Protein AF-A0A7K2MPU3-F1 (afdb_monomer_lite)

Radius of gyration: 14.16 Å; chains: 1; bounding box: 34×30×40 Å

Secondary structure (DSSP, 8-state):
-------TT---SEEEEEETTEEEEEESSEEEEEE-S-S---HHHHHHHHTT----EEETTS--TT-EEEEEETTS-EEEEEEEEEE-SSGGG-EEEEEEEEEPPPP-

pLDDT: mean 87.11, std 15.73, range [33.84, 98.0]

Sequence (108 aa):
MSDGKSHEGSKEDIRFSCAQVGCELESDTSVLLWMPDGPGTTYDDCRFFTAHAKSRSLSLTVVAAGTEICVRHRNGDIALLVVQVKSTAMPDLGFVTADLTVWRAEKD

Foldseek 3Di:
DPPPPPPPDDPDAWDWADDPVAIKIAGPFKFKAWDPPFDDDDPVNLCVVRVPGDHRIDTCPPPAQRTWIWMAGNQGKIKIWGWHDFDPPDRVPTDTDTDMDIDDDDDD

Structure (mmCIF, N/CA/C/O backbone):
data_AF-A0A7K2MPU3-F1
#
_entry.id   AF-A0A7K2MPU3-F1
#
loop_
_atom_site.group_PDB
_atom_site.id
_atom_site.type_symbol
_atom_site.label_atom_id
_atom_site.label_alt_id
_atom_site.label_comp_id
_atom_site.label_asym_id
_atom_site.label_entity_id
_atom_site.label_seq_id
_atom_site.pdbx_PDB_ins_code
_atom_site.Cartn_x
_atom_site.Cartn_y
_atom_site.Cartn_z
_atom_site.occupancy
_atom_site.B_iso_or_equiv
_atom_site.auth_seq_id
_atom_site.auth_comp_id
_atom_site.auth_asym_id
_atom_site.auth_atom_id
_atom_site.pdbx_PDB_model_num
ATOM 1 N N . MET A 1 1 ? -12.415 4.819 21.885 1.00 33.84 1 MET A N 1
ATOM 2 C CA . MET A 1 1 ? -12.545 3.394 21.513 1.00 33.84 1 MET A CA 1
ATOM 3 C C . MET A 1 1 ? -13.695 3.317 20.528 1.00 33.84 1 MET A C 1
ATOM 5 O O . MET A 1 1 ? -14.835 3.364 20.963 1.00 33.84 1 MET A O 1
ATOM 9 N N . SER A 1 2 ? -13.422 3.343 19.222 1.00 39.38 2 SER A N 1
ATOM 10 C CA . SER A 1 2 ? -14.472 3.011 18.254 1.00 39.38 2 SER A CA 1
ATOM 11 C C . SER A 1 2 ? -14.637 1.501 18.265 1.00 39.38 2 SER A C 1
ATOM 13 O O . SER A 1 2 ? -13.667 0.779 18.042 1.00 39.38 2 SER A O 1
ATOM 15 N N . ASP A 1 3 ? -15.847 1.048 18.579 1.00 40.59 3 ASP A N 1
ATOM 16 C CA . ASP A 1 3 ? -16.253 -0.347 18.481 1.00 40.59 3 ASP A CA 1
ATOM 17 C C . ASP A 1 3 ? -15.999 -0.840 17.055 1.00 40.59 3 ASP A C 1
ATOM 19 O O . ASP A 1 3 ? -16.676 -0.433 16.109 1.00 40.59 3 ASP A O 1
ATOM 23 N N . GLY A 1 4 ? -15.004 -1.717 16.907 1.00 44.03 4 GLY A N 1
ATOM 24 C CA . GLY A 1 4 ? -14.713 -2.456 15.686 1.00 44.03 4 GLY A CA 1
ATOM 25 C C . GLY A 1 4 ? -15.837 -3.439 15.392 1.00 44.03 4 GLY A C 1
ATOM 26 O O . GLY A 1 4 ? -15.701 -4.643 15.593 1.00 44.03 4 GLY A O 1
ATOM 27 N N . LYS A 1 5 ? -16.978 -2.921 14.942 1.00 43.47 5 LYS A N 1
ATOM 28 C CA . LYS A 1 5 ? -18.064 -3.728 14.410 1.00 43.47 5 LYS A CA 1
ATOM 29 C C . LYS A 1 5 ? -17.587 -4.249 13.063 1.00 43.47 5 LYS A C 1
ATOM 31 O O . LYS A 1 5 ? -17.531 -3.507 12.087 1.00 43.47 5 LYS A O 1
ATOM 36 N N . SER A 1 6 ? -17.185 -5.515 13.037 1.00 46.00 6 SER A N 1
ATOM 37 C CA . SER A 1 6 ? -16.888 -6.255 11.816 1.00 46.00 6 SER A CA 1
ATOM 38 C C . SER A 1 6 ? -18.113 -6.156 10.908 1.00 46.00 6 SER A C 1
ATOM 40 O O . SER A 1 6 ? -19.130 -6.807 11.143 1.00 46.00 6 SER A O 1
ATOM 42 N N . HIS A 1 7 ? -18.062 -5.265 9.921 1.00 47.88 7 HIS A N 1
ATOM 43 C CA . HIS A 1 7 ? -19.095 -5.177 8.905 1.00 47.88 7 HIS A CA 1
ATOM 44 C C . HIS A 1 7 ? -18.917 -6.380 7.985 1.00 47.88 7 HIS A C 1
ATOM 46 O O . HIS A 1 7 ? -18.030 -6.412 7.134 1.00 47.88 7 HIS A O 1
ATOM 52 N N . GLU A 1 8 ? -19.752 -7.391 8.202 1.00 44.53 8 GLU A N 1
ATOM 53 C CA . GLU A 1 8 ? -19.944 -8.526 7.309 1.00 44.53 8 GLU A CA 1
ATOM 54 C C . GLU A 1 8 ? -20.310 -7.970 5.917 1.00 44.53 8 GLU A C 1
ATOM 56 O O . GLU A 1 8 ? -21.436 -7.535 5.679 1.00 44.53 8 GLU A O 1
ATOM 61 N N . GLY A 1 9 ? -19.306 -7.863 5.034 1.00 49.19 9 GLY A N 1
ATOM 62 C CA . GLY A 1 9 ? -19.440 -7.313 3.678 1.00 49.19 9 GLY A CA 1
ATOM 63 C C . GLY A 1 9 ? -18.612 -6.062 3.343 1.00 49.19 9 GLY A C 1
ATOM 64 O O . GLY A 1 9 ? -19.035 -5.292 2.479 1.00 49.19 9 GLY A O 1
ATOM 65 N N . SER A 1 10 ? -17.461 -5.815 3.978 1.00 48.28 10 SER A N 1
ATOM 66 C CA . SER A 1 10 ? -16.615 -4.664 3.627 1.00 48.28 10 SER A CA 1
ATOM 67 C C . SER A 1 10 ? -16.181 -4.699 2.151 1.00 48.28 10 SER A C 1
ATOM 69 O O . SER A 1 10 ? -15.417 -5.561 1.724 1.00 48.28 10 SER A O 1
ATOM 71 N N . LYS A 1 11 ? -16.639 -3.708 1.371 1.00 61.38 11 LYS A N 1
ATOM 72 C CA . LYS A 1 11 ? -16.142 -3.377 0.016 1.00 61.38 11 LYS A CA 1
ATOM 73 C C . LYS A 1 11 ? -14.704 -2.830 0.023 1.00 61.38 11 LYS A C 1
ATOM 75 O O . LYS A 1 11 ? -14.173 -2.482 -1.027 1.00 61.38 11 LYS A O 1
ATOM 80 N N . GLU A 1 12 ? -14.114 -2.706 1.202 1.00 75.19 12 GLU A N 1
ATOM 81 C CA . GLU A 1 12 ? -12.872 -2.000 1.476 1.00 75.19 12 GLU A CA 1
ATOM 82 C C . GLU A 1 12 ? -11.796 -3.034 1.813 1.00 75.19 12 GLU A C 1
ATOM 84 O O . GLU A 1 12 ? -11.943 -3.789 2.773 1.00 75.19 12 GLU A O 1
ATOM 89 N N . ASP A 1 13 ? -10.749 -3.101 0.990 1.00 89.94 13 ASP A N 1
ATOM 90 C CA . ASP A 1 13 ? -9.644 -4.049 1.170 1.00 89.94 13 ASP A CA 1
ATOM 91 C C . ASP A 1 13 ? -8.519 -3.463 2.032 1.00 89.94 13 ASP A C 1
ATOM 93 O O . ASP A 1 13 ? -8.097 -4.090 3.000 1.00 89.94 13 ASP A O 1
ATOM 97 N N . ILE A 1 14 ? -8.054 -2.253 1.707 1.00 92.62 14 ILE A N 1
ATOM 98 C CA . ILE A 1 14 ? -7.018 -1.550 2.472 1.00 92.62 14 ILE A CA 1
ATOM 99 C C . ILE A 1 14 ? -7.696 -0.590 3.448 1.00 92.62 14 ILE A C 1
ATOM 101 O O . ILE A 1 14 ? -8.449 0.294 3.036 1.00 92.62 14 ILE A O 1
ATOM 105 N N . ARG A 1 15 ? -7.403 -0.749 4.737 1.00 93.44 15 ARG A N 1
ATOM 106 C CA . ARG A 1 15 ? -7.928 0.056 5.840 1.00 93.44 15 ARG A CA 1
ATOM 107 C C . ARG A 1 15 ? -6.802 0.826 6.512 1.00 93.44 15 ARG A C 1
ATOM 109 O O . ARG A 1 15 ? -5.698 0.317 6.672 1.00 93.44 15 ARG A O 1
ATOM 116 N N . PHE A 1 16 ? -7.105 2.042 6.938 1.00 93.00 16 PHE A N 1
ATOM 117 C CA . PHE A 1 16 ? -6.230 2.831 7.794 1.00 93.00 16 PHE A CA 1
ATOM 118 C C . PHE A 1 16 ? -6.615 2.604 9.259 1.00 93.00 16 PHE A C 1
ATOM 120 O O . PHE A 1 16 ? -7.784 2.746 9.619 1.00 93.00 16 PHE A O 1
ATOM 127 N N . SER A 1 17 ? -5.637 2.251 10.089 1.00 90.31 17 SER A N 1
ATOM 128 C CA . SER A 1 17 ? -5.820 1.923 11.504 1.00 90.31 17 SER A CA 1
ATOM 129 C C . SER A 1 17 ? -4.816 2.714 12.339 1.00 90.31 17 SER A C 1
ATOM 131 O O . SER A 1 17 ? -3.628 2.717 12.028 1.00 90.31 17 SER A O 1
ATOM 133 N N . CYS A 1 18 ? -5.269 3.405 13.386 1.00 88.50 18 CYS A N 1
ATOM 134 C CA . CYS A 1 18 ? -4.400 4.102 14.336 1.00 88.50 18 CYS A CA 1
ATOM 135 C C . CYS A 1 18 ? -4.712 3.664 15.763 1.00 88.50 18 CYS A C 1
ATOM 137 O O . CYS A 1 18 ? -5.852 3.739 16.220 1.00 88.50 18 CYS A O 1
ATOM 139 N N . ALA A 1 19 ? -3.667 3.288 16.491 1.00 81.31 19 ALA A N 1
ATOM 140 C CA . ALA A 1 19 ? -3.696 3.033 17.921 1.00 81.31 19 ALA A CA 1
ATOM 141 C C . ALA A 1 19 ? -2.626 3.879 18.627 1.00 81.31 19 ALA A C 1
ATOM 143 O O . ALA A 1 19 ? -1.809 4.545 17.992 1.00 81.31 19 ALA A O 1
ATOM 144 N N . GLN A 1 20 ? -2.590 3.831 19.961 1.00 70.69 20 GLN A N 1
ATOM 145 C CA . GLN A 1 20 ? -1.578 4.563 20.738 1.00 70.69 20 GLN A CA 1
ATOM 146 C C . GLN A 1 20 ? -0.134 4.182 20.371 1.00 70.69 20 GLN A C 1
ATOM 148 O O . GLN A 1 20 ? 0.772 4.990 20.545 1.00 70.69 20 GLN A O 1
ATOM 153 N N . VAL A 1 21 ? 0.078 2.965 19.863 1.00 76.12 21 VAL A N 1
ATOM 154 C CA . VAL A 1 21 ? 1.402 2.433 19.505 1.00 76.12 21 VAL A CA 1
ATOM 155 C C . VAL A 1 21 ? 1.840 2.770 18.074 1.00 76.12 21 VAL A C 1
ATOM 157 O O . VAL A 1 21 ? 2.992 2.523 17.731 1.00 76.12 21 VAL A O 1
ATOM 160 N N . GLY A 1 22 ? 0.959 3.338 17.245 1.00 85.12 22 GLY A N 1
ATOM 161 C CA . GLY A 1 22 ? 1.267 3.686 15.858 1.00 85.12 22 GLY A CA 1
ATOM 162 C C . GLY A 1 22 ? 0.059 3.617 14.928 1.00 85.12 22 GLY A C 1
ATOM 163 O O . GLY A 1 22 ? -1.033 3.210 15.325 1.00 85.12 22 GLY A O 1
ATOM 164 N N . CYS A 1 23 ? 0.278 4.022 13.677 1.00 93.06 23 CYS A N 1
ATOM 165 C CA . CYS A 1 23 ? -0.705 3.926 12.603 1.00 93.06 23 CYS A CA 1
ATOM 166 C C . CYS A 1 23 ? -0.201 3.006 11.494 1.00 93.06 23 CYS A C 1
ATOM 168 O O . CYS A 1 23 ? 0.994 2.999 11.184 1.00 93.06 23 CYS A O 1
ATOM 170 N N . GLU A 1 24 ? -1.113 2.266 10.878 1.00 94.75 24 GLU A N 1
ATOM 171 C CA . GLU A 1 24 ? -0.821 1.228 9.896 1.00 94.75 24 GLU A CA 1
ATOM 172 C C . GLU A 1 24 ? -1.831 1.263 8.744 1.00 94.75 24 GLU A C 1
ATOM 174 O O . GLU A 1 24 ? -2.964 1.737 8.886 1.00 94.75 24 GLU A O 1
ATOM 179 N N . LEU A 1 25 ? -1.400 0.753 7.590 1.00 94.88 25 LEU A N 1
ATOM 180 C CA . LEU A 1 25 ? -2.312 0.263 6.563 1.00 94.88 25 LEU A CA 1
ATOM 181 C C . LEU A 1 25 ? -2.467 -1.240 6.747 1.00 94.88 25 LEU A C 1
ATOM 183 O O . LEU A 1 25 ? -1.471 -1.956 6.800 1.00 94.88 25 LEU A O 1
ATOM 187 N N . GLU A 1 26 ? -3.704 -1.706 6.803 1.00 95.44 26 GLU A N 1
ATOM 188 C CA . GLU A 1 26 ? -4.047 -3.107 7.009 1.00 95.44 26 GLU A CA 1
ATOM 189 C C . GLU A 1 26 ? -4.903 -3.619 5.858 1.00 95.44 26 GLU A C 1
ATOM 191 O O . GLU A 1 26 ? -5.722 -2.889 5.303 1.00 95.44 26 GLU A O 1
ATOM 196 N N . SER A 1 27 ? -4.756 -4.894 5.525 1.00 94.69 27 SER A N 1
ATOM 197 C CA . SER A 1 27 ? -5.623 -5.563 4.570 1.00 94.69 27 SER A CA 1
ATOM 198 C C . SER A 1 27 ? -5.918 -6.998 4.988 1.00 94.69 27 SER A C 1
ATOM 200 O O . SER A 1 27 ? -5.071 -7.713 5.523 1.00 94.69 27 SER A O 1
ATOM 202 N N . ASP A 1 28 ? -7.135 -7.454 4.702 1.00 93.06 28 ASP A N 1
ATOM 203 C CA . ASP A 1 28 ? -7.502 -8.853 4.919 1.00 93.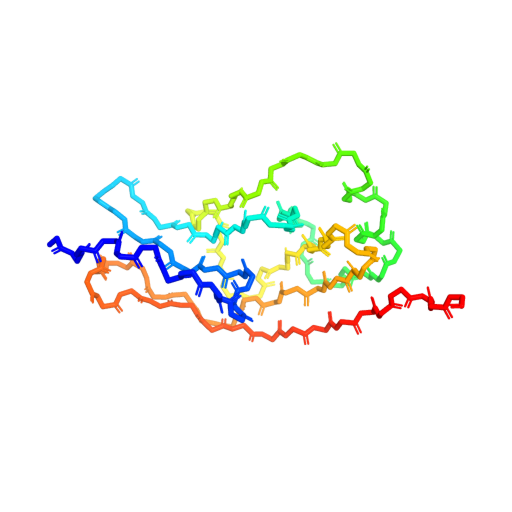06 28 ASP A CA 1
ATOM 204 C C . ASP A 1 28 ? -7.072 -9.742 3.747 1.00 93.06 28 ASP A C 1
ATOM 206 O O . ASP A 1 28 ? -6.926 -10.957 3.910 1.00 93.06 28 ASP A O 1
ATOM 210 N N . THR A 1 29 ? -6.877 -9.169 2.554 1.00 95.00 29 THR A N 1
ATOM 211 C CA . THR A 1 29 ? -6.761 -9.940 1.307 1.00 95.00 29 THR A CA 1
ATOM 212 C C . THR A 1 29 ? -5.591 -9.566 0.408 1.00 95.00 29 THR A C 1
ATOM 214 O O . THR A 1 29 ? -5.262 -10.342 -0.494 1.00 95.00 29 THR A O 1
ATOM 217 N N . SER A 1 30 ? -4.917 -8.461 0.695 1.00 97.19 30 SER A N 1
ATOM 218 C CA . SER A 1 30 ? -3.755 -7.966 -0.026 1.00 97.19 30 SER A CA 1
ATOM 219 C C . SER A 1 30 ? -2.507 -7.983 0.836 1.00 97.19 30 SER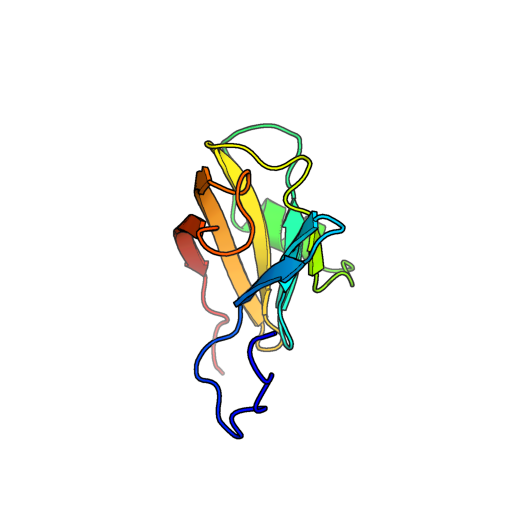 A C 1
ATOM 221 O O . SER A 1 30 ? -2.542 -7.727 2.038 1.00 97.19 30 SER A O 1
ATOM 223 N N . VAL A 1 31 ? -1.379 -8.281 0.200 1.00 97.69 31 VAL A N 1
ATOM 224 C CA . VAL A 1 31 ? -0.066 -8.018 0.786 1.00 97.69 31 VAL A CA 1
ATOM 225 C C . VAL A 1 31 ? 0.347 -6.587 0.477 1.00 97.69 31 VAL A C 1
ATOM 227 O O . VAL A 1 31 ? 0.063 -6.086 -0.611 1.00 97.69 31 VAL A O 1
ATOM 230 N N . LEU A 1 32 ? 1.003 -5.947 1.441 1.00 96.75 32 LEU A N 1
ATOM 231 C CA . LEU A 1 32 ? 1.453 -4.559 1.381 1.00 96.75 32 LEU A CA 1
ATOM 232 C C . LEU A 1 32 ? 2.969 -4.544 1.566 1.00 96.75 32 LEU A C 1
ATOM 234 O O . LEU A 1 32 ? 3.477 -5.059 2.565 1.00 96.75 32 LEU A O 1
ATOM 238 N N . LEU A 1 33 ? 3.694 -3.969 0.611 1.00 95.56 33 LEU A N 1
ATOM 239 C CA . LEU A 1 33 ? 5.150 -3.916 0.642 1.00 95.56 33 LEU A CA 1
ATOM 240 C C . LEU A 1 33 ? 5.648 -2.515 0.299 1.00 95.56 33 LEU A C 1
ATOM 242 O O . LEU A 1 33 ? 5.442 -2.030 -0.809 1.00 95.56 33 LEU A O 1
ATOM 246 N N . TRP A 1 34 ? 6.312 -1.875 1.257 1.00 94.00 34 TRP A N 1
ATOM 247 C CA . TRP A 1 34 ? 6.984 -0.596 1.044 1.00 94.00 34 TRP A CA 1
ATOM 248 C C . TRP A 1 34 ? 8.203 -0.752 0.125 1.00 94.00 34 TRP A C 1
ATOM 250 O O . TRP A 1 34 ? 9.013 -1.658 0.329 1.00 94.00 34 TRP A O 1
ATOM 260 N N . MET A 1 35 ? 8.337 0.160 -0.841 1.00 92.94 35 MET A N 1
ATOM 261 C CA . MET A 1 35 ? 9.466 0.239 -1.765 1.00 92.94 35 MET A CA 1
ATOM 262 C C . MET A 1 35 ? 10.479 1.303 -1.297 1.00 92.94 35 MET A C 1
ATOM 264 O O . MET A 1 35 ? 10.138 2.489 -1.242 1.00 92.94 35 MET A O 1
ATOM 268 N N . PRO A 1 36 ? 11.715 0.914 -0.925 1.00 78.06 36 PRO A N 1
ATOM 269 C CA . PRO A 1 36 ? 12.698 1.830 -0.342 1.00 78.06 36 PRO A CA 1
ATOM 270 C C . PRO A 1 36 ? 13.430 2.720 -1.361 1.00 78.06 36 PRO A C 1
ATOM 272 O O . PRO A 1 36 ? 13.963 3.755 -0.964 1.00 78.06 36 PRO A O 1
ATOM 275 N N . ASP A 1 37 ? 13.440 2.362 -2.648 1.00 76.19 37 ASP A N 1
ATOM 276 C CA . ASP A 1 37 ? 14.336 2.952 -3.661 1.00 76.19 37 ASP A CA 1
ATOM 277 C C . ASP A 1 37 ? 13.826 4.261 -4.305 1.00 76.19 37 ASP A C 1
ATOM 279 O O . ASP A 1 37 ? 14.341 4.705 -5.331 1.00 76.19 37 ASP A O 1
ATOM 283 N N . GLY A 1 38 ? 12.859 4.935 -3.675 1.00 72.31 38 GLY A N 1
ATOM 284 C CA . GLY A 1 38 ? 12.283 6.182 -4.186 1.00 72.31 38 GLY A CA 1
ATOM 285 C C . GLY A 1 38 ? 11.279 5.960 -5.327 1.00 72.31 38 GLY A C 1
ATOM 286 O O . GLY A 1 38 ? 10.830 4.835 -5.531 1.00 72.31 38 GLY A O 1
ATOM 287 N N . PRO A 1 39 ? 10.861 7.029 -6.028 1.00 85.00 39 PRO A N 1
ATOM 288 C CA . PRO A 1 39 ? 9.801 6.942 -7.024 1.00 85.00 39 PRO A CA 1
ATOM 289 C C . PRO A 1 39 ? 10.246 6.205 -8.291 1.00 85.00 39 PRO A C 1
ATOM 291 O O . PRO A 1 39 ? 11.393 6.336 -8.720 1.00 85.00 39 PRO A O 1
ATOM 294 N N . GLY A 1 40 ? 9.305 5.526 -8.947 1.00 91.88 40 GLY A N 1
ATOM 295 C CA . GLY A 1 40 ? 9.535 4.843 -10.225 1.00 91.88 40 GLY A CA 1
ATOM 296 C C . GLY A 1 40 ? 9.264 3.341 -10.211 1.00 91.88 40 GLY A C 1
ATOM 297 O O . GLY A 1 40 ? 9.605 2.665 -11.180 1.00 91.88 40 GLY A O 1
ATOM 298 N N . THR A 1 41 ? 8.642 2.821 -9.154 1.00 96.00 41 THR A N 1
ATOM 299 C CA . THR A 1 41 ? 8.208 1.426 -9.074 1.00 96.00 41 THR A CA 1
ATOM 300 C C . THR A 1 41 ? 7.255 1.095 -10.220 1.00 96.00 41 THR A C 1
ATOM 302 O O . THR A 1 41 ? 6.266 1.788 -10.468 1.00 96.00 41 THR A O 1
ATOM 305 N N . THR A 1 42 ? 7.529 -0.004 -10.914 1.00 95.44 42 THR A N 1
ATOM 306 C CA . THR A 1 42 ? 6.727 -0.474 -12.044 1.00 95.44 42 THR A CA 1
ATOM 307 C C . THR A 1 42 ? 5.833 -1.659 -11.670 1.00 95.44 42 THR A C 1
ATOM 309 O O . THR A 1 42 ? 5.911 -2.227 -10.577 1.00 95.44 42 THR A O 1
ATOM 312 N N . TYR A 1 43 ? 4.985 -2.077 -12.615 1.00 96.69 43 TYR A N 1
ATOM 313 C CA . TYR A 1 43 ? 4.228 -3.325 -12.500 1.00 96.69 43 TYR A CA 1
ATOM 314 C C . TYR A 1 43 ? 5.140 -4.534 -12.239 1.00 96.69 43 TYR A C 1
ATOM 316 O O . TYR A 1 43 ? 4.830 -5.350 -11.371 1.00 96.69 43 TYR A O 1
ATOM 324 N N . ASP A 1 44 ? 6.253 -4.649 -12.971 1.00 96.75 44 ASP A N 1
ATOM 325 C CA . ASP A 1 44 ? 7.148 -5.804 -12.868 1.00 96.75 44 ASP A CA 1
ATOM 326 C C . ASP A 1 44 ? 7.857 -5.853 -11.514 1.00 96.75 44 ASP A C 1
ATOM 328 O O . ASP A 1 44 ? 7.968 -6.934 -10.929 1.00 96.75 44 ASP A O 1
ATOM 332 N N . ASP A 1 45 ? 8.233 -4.693 -10.970 1.00 96.12 45 ASP A N 1
ATOM 333 C CA . ASP A 1 45 ? 8.784 -4.583 -9.618 1.00 96.12 45 ASP A CA 1
ATOM 334 C C . ASP A 1 45 ? 7.762 -5.072 -8.592 1.00 96.12 45 ASP A C 1
ATOM 336 O O . ASP A 1 45 ? 8.036 -5.995 -7.818 1.00 96.12 45 ASP A O 1
ATOM 340 N N . CYS A 1 46 ? 6.538 -4.536 -8.631 1.00 97.19 46 CYS A N 1
ATOM 341 C CA . CYS A 1 46 ? 5.497 -4.968 -7.708 1.00 97.19 46 CYS A CA 1
ATOM 342 C C . CYS A 1 46 ? 5.166 -6.450 -7.862 1.00 97.19 46 CYS A C 1
ATOM 344 O O . CYS A 1 46 ? 5.016 -7.144 -6.855 1.00 97.19 46 CYS A O 1
ATOM 346 N N . ARG A 1 47 ? 5.113 -6.979 -9.087 1.00 96.62 47 ARG A N 1
ATOM 347 C CA . ARG A 1 47 ? 4.901 -8.409 -9.339 1.00 96.62 47 ARG A CA 1
ATOM 348 C C . ARG A 1 47 ? 6.003 -9.258 -8.714 1.00 96.62 47 ARG A C 1
ATOM 350 O O . ARG A 1 47 ? 5.690 -10.277 -8.094 1.00 96.62 47 ARG A O 1
ATOM 357 N N . PHE A 1 48 ? 7.260 -8.851 -8.879 1.00 95.81 48 PHE A N 1
ATOM 358 C CA . PHE A 1 48 ? 8.432 -9.567 -8.388 1.00 9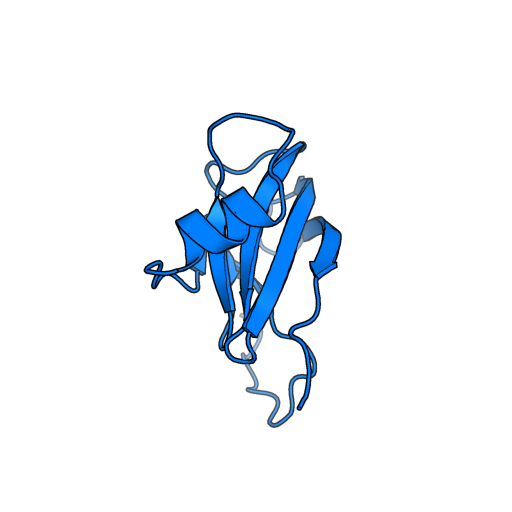5.81 48 PHE A CA 1
ATOM 359 C C . PHE A 1 48 ? 8.514 -9.543 -6.859 1.00 95.81 48 PHE A C 1
ATOM 361 O O . PHE A 1 48 ? 8.526 -10.600 -6.224 1.00 95.81 48 PHE A O 1
ATOM 368 N N . PHE A 1 49 ? 8.502 -8.355 -6.254 1.00 95.19 49 PHE A N 1
ATOM 369 C CA . PHE A 1 49 ? 8.723 -8.202 -4.817 1.00 95.19 49 PHE A CA 1
ATOM 370 C C . PHE A 1 49 ? 7.551 -8.709 -3.967 1.00 95.19 49 PHE A C 1
ATOM 372 O O . PHE A 1 49 ? 7.761 -9.245 -2.878 1.00 95.19 49 PHE A O 1
ATOM 379 N N . THR A 1 50 ? 6.313 -8.629 -4.468 1.00 96.62 50 THR A N 1
ATOM 380 C CA . THR A 1 50 ? 5.145 -9.143 -3.729 1.00 96.62 50 THR A CA 1
ATOM 381 C C . THR A 1 50 ? 4.916 -10.647 -3.893 1.00 96.62 50 THR A C 1
ATOM 383 O O . THR A 1 50 ? 4.117 -11.209 -3.149 1.00 96.62 50 THR A O 1
ATOM 386 N N . ALA A 1 51 ? 5.607 -11.333 -4.815 1.00 95.00 51 ALA A N 1
ATOM 387 C CA . ALA A 1 51 ? 5.352 -12.746 -5.128 1.00 95.00 51 ALA A CA 1
ATOM 388 C C . ALA A 1 51 ? 5.456 -13.691 -3.918 1.00 95.00 51 ALA A C 1
ATOM 390 O O . ALA A 1 51 ? 4.727 -14.677 -3.844 1.00 95.00 51 ALA A O 1
ATOM 391 N N . HIS A 1 52 ? 6.338 -13.373 -2.968 1.00 91.56 52 HIS A N 1
ATOM 392 C CA . HIS A 1 52 ? 6.558 -14.164 -1.752 1.00 91.56 52 HIS A CA 1
ATOM 393 C C . HIS A 1 52 ? 6.336 -13.358 -0.467 1.00 91.56 52 HIS A C 1
ATOM 395 O O . HIS A 1 52 ? 6.575 -13.866 0.633 1.00 91.56 52 HIS A O 1
ATOM 401 N N . ALA A 1 53 ? 5.889 -12.106 -0.594 1.00 93.94 53 ALA A N 1
ATOM 402 C CA . ALA A 1 53 ? 5.555 -11.277 0.550 1.00 93.94 53 ALA A CA 1
ATOM 403 C C . ALA A 1 53 ? 4.354 -11.877 1.292 1.00 93.94 53 ALA A C 1
ATOM 405 O O . ALA A 1 53 ? 3.454 -12.466 0.695 1.00 93.94 53 ALA A O 1
ATOM 406 N N . LYS A 1 54 ? 4.355 -11.743 2.619 1.00 93.69 54 LYS A N 1
ATOM 407 C CA . LYS A 1 54 ? 3.282 -12.262 3.483 1.00 93.69 54 LYS A CA 1
ATOM 408 C C . LYS A 1 54 ? 2.637 -11.188 4.347 1.00 93.69 54 LYS A C 1
ATOM 410 O O . LYS A 1 54 ? 1.571 -11.436 4.902 1.00 93.69 54 LYS A O 1
ATOM 415 N N . SER A 1 55 ? 3.281 -10.027 4.481 1.00 94.62 55 SER A N 1
ATOM 416 C CA . SER A 1 55 ? 2.765 -8.967 5.337 1.00 94.62 55 SER A CA 1
ATOM 417 C C . SER A 1 55 ? 1.511 -8.368 4.726 1.00 94.62 55 SER A C 1
ATOM 419 O O . SER A 1 55 ? 1.523 -7.940 3.573 1.00 94.62 55 SER A O 1
ATOM 421 N N . ARG A 1 56 ? 0.439 -8.342 5.514 1.00 95.75 56 ARG A N 1
ATOM 422 C CA . ARG A 1 56 ? -0.813 -7.649 5.188 1.00 95.75 56 ARG A CA 1
ATOM 423 C C . ARG A 1 56 ? -1.041 -6.408 6.051 1.00 95.75 56 ARG A C 1
ATOM 425 O O . ARG A 1 56 ? -2.096 -5.794 5.978 1.00 95.75 56 ARG A O 1
ATOM 432 N N . SER A 1 57 ? -0.050 -6.060 6.868 1.00 95.06 57 SER A N 1
ATOM 433 C CA . SER A 1 57 ? 0.032 -4.776 7.550 1.00 95.06 57 SER A CA 1
ATOM 434 C C . SER A 1 57 ? 1.327 -4.076 7.143 1.00 95.06 57 SER A C 1
ATOM 436 O O . SER A 1 57 ? 2.355 -4.724 6.901 1.00 95.06 57 SER A O 1
ATOM 438 N N . LEU A 1 58 ? 1.267 -2.753 7.055 1.00 95.06 58 LEU A N 1
ATOM 439 C CA . LEU A 1 58 ? 2.410 -1.887 6.850 1.00 95.06 58 LEU A CA 1
ATOM 440 C C . LEU A 1 58 ? 2.355 -0.719 7.838 1.00 95.06 58 LEU A C 1
ATOM 442 O O . LEU A 1 58 ? 1.474 0.139 7.754 1.00 95.06 58 LEU A O 1
ATOM 446 N N . SER A 1 59 ? 3.342 -0.650 8.735 1.00 93.75 59 SER A N 1
ATOM 447 C CA . SER A 1 59 ? 3.491 0.485 9.647 1.00 93.75 59 SER A CA 1
ATOM 448 C C . SER A 1 59 ? 3.792 1.771 8.881 1.00 93.75 59 SER A C 1
ATOM 450 O O . SER A 1 59 ? 4.717 1.836 8.070 1.00 93.75 59 SER A O 1
ATOM 452 N N . LEU A 1 60 ? 3.065 2.837 9.211 1.00 92.56 60 LEU A N 1
ATOM 453 C CA . LEU A 1 60 ? 3.242 4.161 8.618 1.00 92.56 60 LEU A CA 1
ATOM 454 C C . LEU A 1 60 ? 4.387 4.964 9.251 1.00 92.56 60 LEU A C 1
ATOM 456 O O . LEU A 1 60 ? 4.578 6.138 8.924 1.00 92.56 60 LEU A O 1
ATOM 460 N N . THR A 1 61 ? 5.167 4.357 10.148 1.00 88.56 61 THR A N 1
ATOM 461 C CA . THR A 1 61 ? 6.288 5.017 10.835 1.00 88.56 61 THR A CA 1
ATOM 462 C C . THR A 1 61 ? 7.345 5.505 9.844 1.00 88.56 61 THR A C 1
ATOM 464 O O . THR A 1 61 ? 7.793 6.645 9.934 1.00 88.56 61 THR A O 1
ATOM 467 N N . VAL A 1 62 ? 7.683 4.671 8.857 1.00 80.94 62 VAL A N 1
ATOM 468 C CA . VAL A 1 62 ? 8.718 4.945 7.840 1.00 80.94 62 VAL A CA 1
ATOM 469 C C . VAL A 1 62 ? 8.154 5.483 6.521 1.00 80.94 62 VAL A C 1
ATOM 471 O O . VAL A 1 62 ? 8.899 5.740 5.585 1.00 80.94 62 VAL A O 1
ATOM 474 N N . VAL A 1 63 ? 6.836 5.666 6.445 1.00 90.94 63 VAL A N 1
ATOM 475 C CA . VAL A 1 63 ? 6.133 6.120 5.240 1.00 90.94 63 VAL A CA 1
ATOM 476 C C . VAL A 1 63 ? 6.062 7.645 5.221 1.00 90.94 63 VAL A C 1
ATOM 478 O O . VAL A 1 63 ? 5.769 8.266 6.241 1.00 90.94 63 VAL A O 1
ATOM 481 N N . ALA A 1 64 ? 6.290 8.269 4.075 1.00 91.56 64 ALA A N 1
ATOM 482 C CA . ALA A 1 64 ? 6.174 9.709 3.867 1.00 91.56 64 ALA A CA 1
ATOM 483 C C . ALA A 1 64 ? 5.412 10.008 2.566 1.00 91.56 64 ALA A C 1
ATOM 485 O O . ALA A 1 64 ? 5.037 9.099 1.827 1.00 91.56 64 ALA A O 1
ATOM 486 N N . ALA A 1 65 ? 5.167 11.288 2.284 1.00 93.31 65 ALA A N 1
ATOM 487 C CA . ALA A 1 65 ? 4.679 11.688 0.967 1.00 93.31 65 ALA A CA 1
ATOM 488 C C . ALA A 1 65 ? 5.683 11.257 -0.119 1.00 93.31 65 ALA A C 1
ATOM 490 O O . ALA A 1 65 ? 6.893 11.395 0.064 1.00 93.31 65 ALA A O 1
ATOM 491 N N . GLY A 1 66 ? 5.176 10.713 -1.223 1.00 93.50 66 GLY A N 1
ATOM 492 C CA . GLY A 1 66 ? 5.959 10.110 -2.300 1.00 93.50 66 GLY A CA 1
ATOM 493 C C . GLY A 1 66 ? 6.401 8.670 -2.036 1.00 93.50 66 GLY A C 1
ATOM 494 O O . GLY A 1 66 ? 7.000 8.060 -2.915 1.00 93.50 66 GLY A O 1
ATOM 495 N N . THR A 1 67 ? 6.120 8.101 -0.859 1.00 94.81 67 THR A N 1
ATOM 496 C CA . THR A 1 67 ? 6.402 6.686 -0.614 1.00 94.81 67 THR A CA 1
ATOM 497 C C . THR A 1 67 ? 5.526 5.806 -1.498 1.00 94.81 67 THR A C 1
ATOM 499 O O . THR A 1 67 ? 4.300 5.928 -1.496 1.00 94.81 67 THR A O 1
ATOM 502 N N . GLU A 1 68 ? 6.176 4.886 -2.201 1.00 96.88 68 GLU A N 1
ATOM 503 C CA . GLU A 1 68 ? 5.549 3.883 -3.049 1.00 96.88 68 GLU A CA 1
ATOM 504 C C . GLU A 1 68 ? 5.382 2.563 -2.288 1.00 96.88 68 GLU A C 1
ATOM 506 O O . GLU A 1 68 ? 6.274 2.099 -1.569 1.00 96.88 68 GLU A O 1
ATOM 511 N N . ILE A 1 69 ? 4.197 1.972 -2.411 1.00 97.06 69 ILE A N 1
ATOM 512 C CA . ILE A 1 69 ? 3.810 0.726 -1.757 1.00 97.06 69 ILE A CA 1
ATOM 513 C C . ILE A 1 69 ? 3.240 -0.201 -2.825 1.00 97.06 69 ILE A C 1
ATOM 515 O O . ILE A 1 69 ? 2.207 0.083 -3.434 1.00 97.06 69 ILE A O 1
ATOM 519 N N . CYS A 1 70 ? 3.893 -1.339 -3.023 1.00 97.50 70 CYS A N 1
ATOM 520 C CA . CYS A 1 70 ? 3.359 -2.410 -3.840 1.00 97.50 70 CYS A CA 1
ATOM 521 C C . CYS A 1 70 ? 2.272 -3.163 -3.083 1.00 97.50 70 CYS A C 1
ATOM 523 O O . CYS A 1 70 ? 2.453 -3.596 -1.942 1.00 97.50 70 CYS A O 1
ATOM 525 N N . VAL A 1 71 ? 1.150 -3.359 -3.762 1.00 97.75 71 VAL A N 1
ATOM 526 C CA . VAL A 1 71 ? -0.005 -4.095 -3.270 1.00 97.75 71 VAL A CA 1
ATOM 527 C C . VAL A 1 71 ? -0.239 -5.279 -4.191 1.00 97.75 71 VAL A C 1
ATOM 529 O O . VAL A 1 71 ? -0.267 -5.131 -5.412 1.00 97.75 71 VAL A O 1
ATOM 532 N N . ARG A 1 72 ? -0.447 -6.462 -3.619 1.00 97.69 72 ARG A N 1
ATOM 533 C CA . ARG A 1 72 ? -0.924 -7.616 -4.386 1.00 97.69 72 ARG A CA 1
ATOM 534 C C . ARG A 1 72 ? -2.107 -8.246 -3.692 1.00 97.69 72 ARG A C 1
ATOM 536 O O . ARG A 1 72 ? -1.975 -8.778 -2.591 1.00 97.69 72 ARG A O 1
ATOM 543 N N . HIS A 1 73 ? -3.243 -8.212 -4.369 1.00 96.38 73 HIS A N 1
ATOM 544 C CA . HIS A 1 73 ? -4.476 -8.797 -3.882 1.00 96.38 73 HIS A CA 1
ATOM 545 C C . HIS A 1 73 ? -4.526 -10.296 -4.200 1.00 96.38 73 HIS A C 1
ATOM 547 O O . HIS A 1 73 ? -3.966 -10.778 -5.188 1.00 96.38 73 HIS A O 1
ATOM 553 N N . ARG A 1 74 ? -5.230 -11.067 -3.365 1.00 94.88 74 ARG A N 1
ATOM 554 C CA . ARG A 1 74 ? -5.359 -12.528 -3.515 1.00 94.88 74 ARG A CA 1
ATOM 555 C C . ARG A 1 74 ? -5.974 -12.988 -4.843 1.00 94.88 74 ARG A C 1
ATOM 557 O O . ARG A 1 74 ? -5.790 -14.142 -5.208 1.00 94.88 74 ARG A O 1
ATOM 564 N N . ASN A 1 75 ? -6.721 -12.124 -5.538 1.00 93.50 75 ASN A N 1
ATOM 565 C CA . ASN A 1 75 ? -7.289 -12.431 -6.860 1.00 93.50 75 ASN A CA 1
ATOM 566 C C . ASN A 1 75 ? -6.263 -12.308 -8.003 1.00 93.50 75 ASN A C 1
ATOM 568 O O . ASN A 1 75 ? -6.624 -12.569 -9.143 1.00 93.50 75 ASN A O 1
ATOM 572 N N . GLY A 1 76 ? -5.028 -11.887 -7.711 1.00 94.69 76 GLY A N 1
ATOM 573 C CA . GLY A 1 76 ? -3.979 -11.674 -8.705 1.00 94.69 76 GLY A CA 1
ATOM 574 C C . GLY A 1 76 ? -3.813 -10.226 -9.169 1.00 94.69 76 GLY A C 1
ATOM 575 O O . GLY A 1 76 ? -2.811 -9.947 -9.821 1.00 94.69 76 GLY A O 1
ATOM 576 N N . ASP A 1 77 ? -4.723 -9.311 -8.818 1.00 96.75 77 ASP A N 1
ATOM 577 C CA . ASP A 1 77 ? -4.552 -7.883 -9.094 1.00 96.75 77 ASP A CA 1
ATOM 578 C C . ASP A 1 77 ? -3.291 -7.371 -8.388 1.00 96.75 77 ASP A C 1
ATOM 580 O O . ASP A 1 77 ? -3.025 -7.682 -7.219 1.00 96.75 77 ASP A O 1
ATOM 584 N N . ILE A 1 78 ? -2.527 -6.557 -9.106 1.00 97.88 78 ILE A N 1
ATOM 585 C CA . ILE A 1 78 ? -1.356 -5.860 -8.583 1.00 97.88 78 ILE A CA 1
ATOM 586 C C . ILE A 1 78 ? -1.673 -4.375 -8.624 1.00 97.88 78 ILE A C 1
ATOM 588 O O . ILE A 1 78 ? -2.286 -3.890 -9.573 1.00 97.88 78 ILE A O 1
ATOM 592 N N . ALA A 1 79 ? -1.268 -3.644 -7.599 1.00 97.75 79 ALA A N 1
ATOM 593 C CA . ALA A 1 79 ? -1.426 -2.207 -7.566 1.00 97.75 79 ALA A CA 1
ATOM 594 C C . ALA A 1 79 ? -0.190 -1.519 -6.993 1.00 9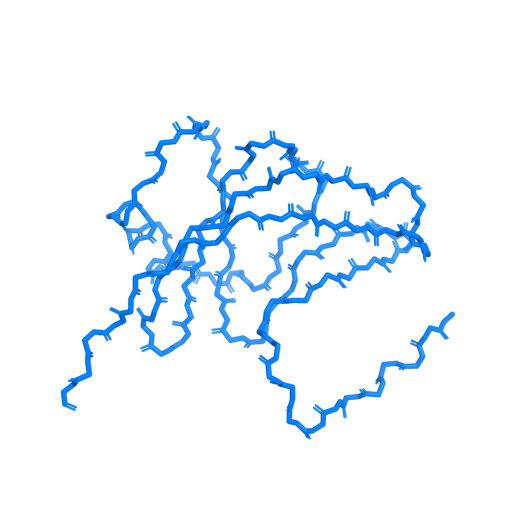7.75 79 ALA A C 1
ATOM 596 O O . ALA A 1 79 ? 0.564 -2.096 -6.209 1.00 97.75 79 ALA A O 1
ATOM 597 N N . LEU A 1 80 ? -0.010 -0.270 -7.399 1.00 98.00 80 LEU A N 1
ATOM 598 C CA . LEU A 1 80 ? 0.952 0.656 -6.828 1.00 98.00 80 LEU A CA 1
ATOM 599 C C . LEU A 1 80 ? 0.176 1.746 -6.099 1.00 98.00 80 LEU A C 1
ATOM 601 O O . LEU A 1 80 ? -0.619 2.462 -6.713 1.00 98.00 80 LEU A O 1
ATOM 605 N N . LEU A 1 81 ? 0.402 1.841 -4.793 1.00 97.00 81 LEU A N 1
ATOM 606 C CA . LEU A 1 81 ? -0.154 2.868 -3.925 1.00 97.00 81 LEU A CA 1
ATOM 607 C C . LEU A 1 81 ? 0.938 3.897 -3.628 1.00 97.00 81 LEU A C 1
ATOM 609 O O . LEU A 1 81 ? 1.965 3.556 -3.045 1.00 97.00 81 LEU A O 1
ATOM 613 N N . VAL A 1 82 ? 0.714 5.150 -4.017 1.00 96.75 82 VAL A N 1
ATOM 614 C CA . VAL A 1 82 ? 1.651 6.261 -3.795 1.00 96.75 82 VAL A CA 1
ATOM 615 C C . VAL A 1 82 ? 1.065 7.201 -2.758 1.00 96.75 82 VAL A C 1
ATOM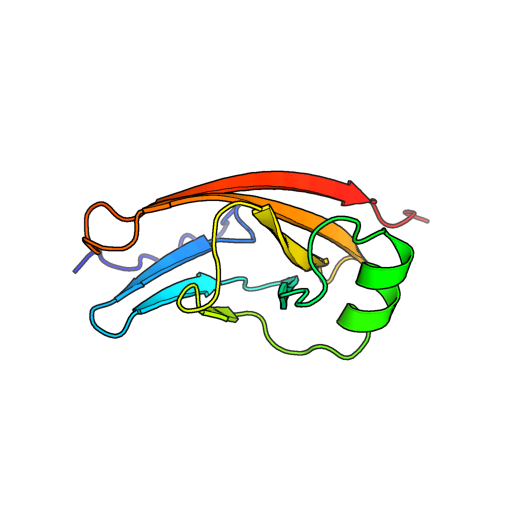 617 O O . VAL A 1 82 ? 0.009 7.792 -2.974 1.00 96.75 82 VAL A O 1
ATOM 620 N N . VAL A 1 83 ? 1.732 7.344 -1.616 1.00 95.81 83 VAL A N 1
ATOM 621 C CA . VAL A 1 83 ? 1.244 8.192 -0.522 1.00 95.81 83 VAL A CA 1
ATOM 622 C C . VAL A 1 83 ? 1.374 9.665 -0.897 1.00 95.81 83 VAL A C 1
ATOM 624 O O . VAL A 1 83 ? 2.468 10.142 -1.181 1.00 95.81 83 VAL A O 1
ATOM 627 N N . GLN A 1 84 ? 0.266 10.401 -0.845 1.00 96.38 84 GLN A N 1
ATOM 628 C CA . GLN A 1 84 ? 0.219 11.837 -1.129 1.00 96.38 84 GLN A CA 1
ATOM 629 C C . GLN A 1 84 ? 0.351 12.660 0.153 1.00 96.38 84 GLN A C 1
ATOM 631 O O . GLN A 1 84 ? 1.216 13.527 0.264 1.00 96.38 84 GLN A O 1
ATOM 636 N N . VAL A 1 85 ? -0.472 12.362 1.161 1.00 94.75 85 VAL A N 1
ATOM 637 C CA . VAL A 1 85 ? -0.435 13.037 2.464 1.00 94.75 85 VAL A CA 1
ATOM 638 C C . VAL A 1 85 ? -0.488 11.997 3.568 1.00 94.75 85 VAL A C 1
ATOM 640 O O . VAL A 1 85 ? -1.305 11.080 3.526 1.00 94.75 85 VAL A O 1
ATOM 643 N N . LYS A 1 86 ? 0.353 12.177 4.590 1.00 93.31 86 LYS A N 1
ATOM 644 C CA . LYS A 1 86 ? 0.306 11.419 5.841 1.00 93.31 86 LYS A CA 1
ATOM 645 C C . LYS A 1 86 ? 0.131 12.380 7.012 1.00 93.31 86 LYS A C 1
ATOM 647 O O . LYS A 1 86 ? 1.045 13.138 7.327 1.00 93.31 86 LYS A O 1
ATOM 652 N N . SER A 1 87 ? -1.014 12.308 7.682 1.00 91.62 87 SER A N 1
ATOM 653 C CA . SER A 1 87 ? -1.283 13.032 8.925 1.00 91.62 87 SER A CA 1
ATOM 654 C C . SER A 1 87 ? -1.607 12.0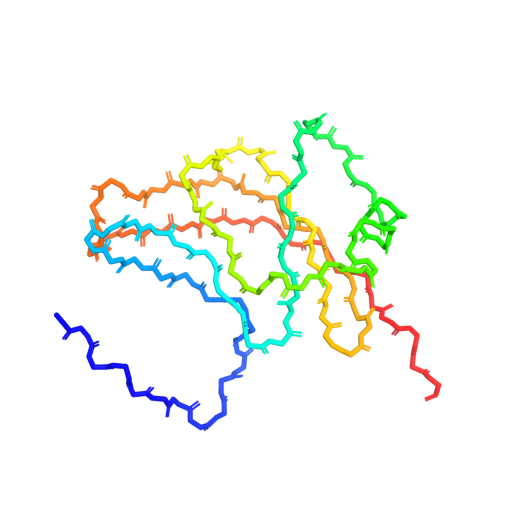24 10.018 1.00 91.62 87 SER A C 1
ATOM 656 O O . SER A 1 87 ? -2.736 11.569 10.129 1.00 91.62 87 SER A O 1
ATOM 658 N N . THR A 1 88 ? -0.609 11.628 10.809 1.00 90.25 88 THR A N 1
ATOM 659 C CA . THR A 1 88 ? -0.748 10.565 11.828 1.00 90.25 88 THR A CA 1
ATOM 660 C C . THR A 1 88 ? -0.272 11.002 13.216 1.00 90.25 88 THR A C 1
ATOM 662 O O . THR A 1 88 ? -0.052 10.167 14.085 1.00 90.25 88 THR A O 1
ATOM 665 N N . ALA A 1 89 ? -0.081 12.309 13.433 1.00 85.62 89 ALA A N 1
ATOM 666 C CA . ALA A 1 89 ? 0.379 12.851 14.716 1.00 85.62 89 ALA A CA 1
ATOM 667 C C . ALA A 1 89 ? -0.706 12.816 15.811 1.00 85.62 89 ALA A C 1
ATOM 669 O O . ALA A 1 89 ? -0.385 12.721 16.991 1.00 85.62 89 ALA A O 1
ATOM 670 N N . MET A 1 90 ? -1.984 12.886 15.423 1.00 85.12 90 MET A N 1
ATOM 671 C CA . MET A 1 90 ? -3.141 12.774 16.316 1.00 85.12 90 MET A CA 1
ATOM 672 C C . MET A 1 90 ? -3.967 11.550 15.896 1.00 85.12 90 MET A C 1
ATOM 674 O O . MET A 1 90 ? -4.607 11.621 14.848 1.00 85.12 90 MET A O 1
ATOM 678 N N . PRO A 1 91 ? -3.968 10.446 16.669 1.00 81.25 91 PRO A N 1
ATOM 679 C CA . PRO A 1 91 ? -4.613 9.190 16.269 1.00 81.25 91 PRO A CA 1
ATOM 680 C C . PRO A 1 91 ? -6.098 9.327 15.903 1.00 81.25 91 PRO A C 1
ATOM 682 O O . PRO A 1 91 ? -6.530 8.756 14.908 1.00 81.25 91 PRO A O 1
ATOM 685 N N . ASP A 1 92 ? -6.856 10.139 16.648 1.00 83.94 92 ASP A N 1
ATOM 686 C CA . ASP A 1 92 ? -8.307 10.305 16.449 1.00 83.94 92 ASP A CA 1
ATOM 687 C C . ASP A 1 92 ? -8.674 11.128 15.199 1.00 83.94 92 ASP A C 1
ATOM 689 O O . ASP A 1 92 ? -9.819 11.109 14.754 1.00 83.94 92 ASP A O 1
ATOM 693 N N . LEU A 1 93 ? -7.710 11.860 14.632 1.00 86.00 93 LEU A N 1
ATOM 694 C CA . LEU A 1 93 ? -7.863 12.687 13.426 1.00 86.00 93 LEU A CA 1
ATOM 695 C C . LEU A 1 93 ? -6.917 12.228 12.307 1.00 86.00 93 LEU A C 1
ATOM 697 O O . LEU A 1 93 ? -6.651 12.973 11.359 1.00 86.00 93 LEU A O 1
ATOM 701 N N . GLY A 1 94 ? -6.349 11.031 12.458 1.00 89.12 94 GLY A N 1
ATOM 702 C CA . GLY A 1 94 ? -5.348 10.506 11.552 1.00 89.12 94 GLY A CA 1
ATOM 703 C C . GLY A 1 94 ? -5.935 10.224 10.173 1.00 89.12 94 GLY A C 1
ATOM 704 O O . GLY A 1 94 ? -7.058 9.738 10.060 1.00 89.12 94 GLY A O 1
ATOM 705 N N . PHE A 1 95 ? -5.170 10.498 9.120 1.00 92.06 95 PHE A N 1
ATOM 706 C CA . PHE A 1 95 ? -5.533 10.097 7.766 1.00 92.06 95 PHE A CA 1
ATOM 707 C C . PHE A 1 95 ? -4.313 9.922 6.860 1.00 92.06 95 PHE A C 1
ATOM 709 O O . PHE A 1 95 ? -3.238 10.496 7.082 1.00 92.06 95 PHE A O 1
ATOM 716 N N . VAL A 1 96 ? -4.526 9.157 5.790 1.00 94.69 96 VAL A N 1
ATOM 717 C CA . VAL A 1 96 ? -3.618 9.033 4.651 1.00 94.69 96 VAL A CA 1
ATOM 718 C C . VAL A 1 96 ? -4.416 9.249 3.374 1.00 94.69 96 VAL A C 1
ATOM 720 O O . VAL A 1 96 ? -5.494 8.680 3.213 1.00 94.69 96 VAL A O 1
ATOM 723 N N . THR A 1 97 ? -3.884 10.057 2.464 1.00 96.31 97 THR A N 1
ATOM 724 C CA . THR A 1 97 ? -4.353 10.100 1.076 1.00 96.31 97 THR A CA 1
ATOM 725 C C . THR A 1 97 ? -3.296 9.482 0.178 1.00 96.31 97 THR A C 1
ATOM 727 O O . THR A 1 97 ? -2.097 9.591 0.449 1.00 96.31 97 THR A O 1
ATOM 730 N N . ALA A 1 98 ? -3.736 8.814 -0.882 1.00 96.06 98 ALA A N 1
ATOM 731 C CA . ALA A 1 98 ? -2.850 8.145 -1.816 1.00 96.06 98 ALA A CA 1
ATOM 732 C C . ALA A 1 98 ? -3.471 8.081 -3.209 1.00 96.06 98 ALA A C 1
ATOM 734 O O . ALA A 1 98 ? -4.695 8.018 -3.341 1.00 96.06 98 ALA A O 1
ATOM 735 N N . ASP A 1 99 ? -2.610 8.032 -4.217 1.00 96.75 99 ASP A N 1
ATOM 736 C CA . ASP A 1 99 ? -2.993 7.612 -5.558 1.00 96.75 99 ASP A CA 1
ATOM 737 C C . ASP A 1 99 ? -2.841 6.099 -5.677 1.00 96.75 99 ASP A C 1
ATOM 739 O O . ASP A 1 99 ? -1.929 5.505 -5.096 1.00 96.75 99 ASP A O 1
ATOM 743 N N . LEU A 1 100 ? -3.730 5.471 -6.443 1.00 95.81 100 LEU A N 1
ATOM 744 C CA . LEU A 1 100 ? -3.723 4.030 -6.653 1.00 95.81 100 LEU A CA 1
ATOM 745 C C . LEU A 1 100 ? -3.773 3.717 -8.145 1.00 95.81 100 LEU A C 1
ATOM 747 O O . LEU A 1 100 ? -4.747 4.035 -8.826 1.00 95.81 100 LEU A O 1
ATOM 751 N N . THR A 1 101 ? -2.745 3.032 -8.634 1.00 97.31 101 THR A N 1
ATOM 752 C CA . THR A 1 101 ? -2.722 2.460 -9.984 1.00 97.31 101 THR A CA 1
ATOM 753 C C . THR A 1 101 ? -2.950 0.963 -9.880 1.00 97.31 101 THR A C 1
ATOM 755 O O . THR A 1 101 ? -2.242 0.301 -9.130 1.00 97.31 101 THR A O 1
ATOM 758 N N . VAL A 1 102 ? -3.927 0.419 -10.612 1.00 96.69 102 VAL A N 1
ATOM 759 C CA . VAL A 1 102 ? -4.294 -1.005 -10.546 1.00 96.69 102 VAL A CA 1
ATOM 760 C C . VAL A 1 102 ? -4.077 -1.678 -11.896 1.00 96.69 102 VAL A C 1
ATOM 762 O O . VAL A 1 102 ? -4.682 -1.288 -12.894 1.00 96.69 102 VAL A O 1
ATOM 765 N N . TRP A 1 103 ? -3.288 -2.747 -11.896 1.00 97.62 103 TRP A N 1
ATOM 766 C CA . TRP A 1 103 ? -3.147 -3.697 -12.993 1.00 97.62 103 TRP A CA 1
ATOM 767 C C . TRP A 1 103 ? -3.982 -4.933 -12.675 1.00 97.62 103 TRP A C 1
ATOM 769 O O . TRP A 1 103 ? -3.684 -5.694 -11.751 1.00 97.62 103 TRP A O 1
ATOM 779 N N . ARG A 1 104 ? -5.078 -5.098 -13.417 1.00 96.06 104 ARG A N 1
ATOM 780 C CA . ARG A 1 104 ? -6.002 -6.212 -13.210 1.00 96.06 104 ARG A CA 1
ATOM 781 C C . ARG A 1 104 ? -5.379 -7.510 -13.695 1.00 96.06 104 ARG A C 1
ATOM 783 O O . ARG A 1 104 ? -4.769 -7.528 -14.762 1.00 96.06 104 ARG A O 1
ATOM 790 N N . ALA A 1 105 ? -5.572 -8.582 -12.936 1.00 93.00 105 ALA A N 1
ATOM 791 C CA . ALA A 1 105 ? -5.300 -9.914 -13.449 1.00 93.00 105 ALA A CA 1
ATOM 792 C C . ALA A 1 105 ? -6.187 -10.183 -14.671 1.00 93.00 105 ALA A C 1
ATOM 794 O O . ALA A 1 105 ? -7.361 -9.791 -14.701 1.00 93.00 105 ALA A O 1
ATOM 795 N N . GLU A 1 106 ? -5.625 -10.862 -15.668 1.00 87.12 106 GLU A N 1
ATOM 796 C CA . GLU A 1 106 ? -6.420 -11.418 -16.755 1.00 87.12 106 GLU A CA 1
ATOM 797 C C . GLU A 1 106 ? -7.435 -12.395 -16.154 1.00 87.12 106 GLU A C 1
ATOM 799 O O . GLU A 1 106 ? -7.113 -13.196 -15.272 1.00 87.12 106 GLU A O 1
ATOM 804 N N . LYS A 1 107 ? -8.694 -12.257 -16.568 1.00 75.19 107 LYS A N 1
ATOM 805 C CA . LYS A 1 107 ? -9.745 -13.208 -16.222 1.00 75.19 107 LYS A CA 1
ATOM 806 C C . LYS A 1 107 ? -9.897 -14.139 -17.412 1.00 75.19 107 LYS A C 1
ATOM 808 O O . LYS A 1 107 ? -10.247 -13.653 -18.487 1.00 75.19 107 LYS A O 1
ATOM 813 N N . ASP A 1 108 ? -9.619 -15.418 -17.196 1.00 59.38 108 ASP A N 1
ATOM 814 C CA . ASP A 1 108 ? -10.009 -16.489 -18.117 1.00 59.38 108 ASP A CA 1
ATOM 815 C C . ASP A 1 108 ? -11.540 -16.565 -18.266 1.00 59.38 108 ASP A C 1
ATOM 817 O O . ASP A 1 108 ? -12.257 -16.331 -17.256 1.00 59.38 108 ASP A O 1
#